Protein AF-A0A7S2HP93-F1 (afdb_monomer)

Foldseek 3Di:
DVVVVVVVVVVVVVVVVVVVVVVVVVVVVVVVVVVVVVVVVVVVVVVVVVVVVVVVVVVVVVVVVVVVVVVVVVVVVVVVVVVVPPPDPLLVVLLVLLCVLLVVLVVDDPVVNVVSVVVLCVVLQLVPDPDNVSSVSSVSNVVNNCVDPSNPD

Structure (mmCIF, N/CA/C/O backbone):
data_AF-A0A7S2HP93-F1
#
_entry.id   AF-A0A7S2HP93-F1
#
loop_
_atom_site.group_PDB
_atom_site.id
_atom_site.type_symbol
_atom_site.label_atom_id
_atom_site.label_alt_id
_atom_site.label_comp_id
_atom_site.label_asym_id
_atom_site.label_entity_id
_atom_site.label_seq_id
_atom_site.pdbx_PDB_ins_code
_atom_site.Cartn_x
_atom_site.Cartn_y
_atom_site.Cartn_z
_atom_site.occupancy
_atom_site.B_iso_or_equiv
_atom_site.auth_seq_id
_atom_site.auth_comp_id
_atom_site.auth_asym_id
_atom_site.auth_atom_id
_atom_site.pdbx_PDB_model_num
ATOM 1 N N . ASP A 1 1 ? 61.622 4.137 -77.583 1.00 82.19 1 ASP A N 1
ATOM 2 C CA . ASP A 1 1 ? 62.115 4.090 -76.185 1.00 82.19 1 ASP A CA 1
ATOM 3 C C . ASP A 1 1 ? 61.557 5.176 -75.267 1.00 82.19 1 ASP A C 1
ATOM 5 O O . ASP A 1 1 ? 60.854 4.826 -74.330 1.00 82.19 1 ASP A O 1
ATOM 9 N N . ALA A 1 2 ? 61.815 6.474 -75.485 1.00 91.31 2 ALA A N 1
ATOM 10 C CA . ALA A 1 2 ? 61.329 7.522 -74.567 1.00 91.31 2 ALA A CA 1
ATOM 11 C C . ALA A 1 2 ? 59.793 7.676 -74.554 1.00 91.31 2 ALA A C 1
ATOM 13 O O . ALA A 1 2 ? 59.196 7.803 -73.489 1.00 91.31 2 ALA A O 1
ATOM 14 N N . LEU A 1 3 ? 59.152 7.605 -75.726 1.00 92.56 3 LEU A N 1
ATOM 15 C CA . LEU A 1 3 ? 57.694 7.714 -75.856 1.00 92.56 3 LEU A CA 1
ATOM 16 C C . LEU A 1 3 ? 56.967 6.572 -75.122 1.00 92.56 3 LEU A C 1
ATOM 18 O O . LEU A 1 3 ? 56.051 6.823 -74.348 1.00 92.56 3 LEU A O 1
ATOM 22 N N . GLU A 1 4 ? 57.451 5.336 -75.278 1.00 93.19 4 GLU A N 1
ATOM 23 C CA . GLU A 1 4 ? 56.886 4.162 -74.600 1.00 93.19 4 GLU A CA 1
ATOM 24 C C . GLU A 1 4 ? 56.978 4.259 -73.073 1.00 93.19 4 GLU A C 1
ATOM 26 O O . GLU A 1 4 ? 56.093 3.778 -72.369 1.00 93.19 4 GLU A O 1
ATOM 31 N N . ARG A 1 5 ? 58.039 4.877 -72.535 1.00 94.44 5 ARG A N 1
ATOM 32 C CA . ARG A 1 5 ? 58.157 5.101 -71.086 1.00 94.44 5 ARG A CA 1
ATOM 33 C C . ARG A 1 5 ? 57.096 6.077 -70.590 1.00 94.44 5 ARG A C 1
ATOM 35 O O . ARG A 1 5 ? 56.417 5.769 -69.618 1.00 94.44 5 ARG A O 1
ATOM 42 N N . VAL A 1 6 ? 56.900 7.189 -71.298 1.00 95.62 6 VAL A N 1
ATOM 43 C CA . VAL A 1 6 ? 55.873 8.187 -70.956 1.00 95.62 6 VAL A CA 1
ATOM 44 C C . VAL A 1 6 ? 54.465 7.592 -71.050 1.00 95.62 6 VAL A C 1
ATOM 46 O O . VAL A 1 6 ? 53.620 7.862 -70.200 1.00 95.62 6 VAL A O 1
ATOM 49 N N . GLU A 1 7 ? 54.196 6.759 -72.054 1.00 95.69 7 GLU A N 1
ATOM 50 C CA . GLU A 1 7 ? 52.904 6.077 -72.191 1.00 95.69 7 GLU A CA 1
ATOM 51 C C . GLU A 1 7 ? 52.655 5.070 -71.063 1.00 95.69 7 GLU A C 1
ATOM 53 O O . GLU A 1 7 ? 51.561 5.051 -70.499 1.00 95.69 7 GLU A O 1
ATOM 58 N N . ARG A 1 8 ? 53.672 4.292 -70.669 1.00 94.75 8 ARG A N 1
ATOM 59 C CA . ARG A 1 8 ? 53.578 3.382 -69.514 1.00 94.75 8 ARG A CA 1
ATOM 60 C C . ARG A 1 8 ? 53.371 4.138 -68.203 1.00 94.75 8 ARG A C 1
ATOM 62 O O . ARG A 1 8 ? 52.547 3.726 -67.397 1.00 94.75 8 ARG A O 1
ATOM 69 N N . GLU A 1 9 ? 54.068 5.251 -67.996 1.00 95.94 9 GLU A N 1
ATOM 70 C CA . GLU A 1 9 ? 53.890 6.096 -66.808 1.00 95.94 9 GLU A CA 1
ATOM 71 C C . GLU A 1 9 ? 52.476 6.681 -66.731 1.00 95.94 9 GLU A C 1
ATOM 73 O O . GLU A 1 9 ? 51.855 6.652 -65.670 1.00 95.94 9 GLU A O 1
ATOM 78 N N . ARG A 1 10 ? 51.925 7.144 -67.860 1.00 96.38 10 ARG A N 1
ATOM 79 C CA . ARG A 1 10 ? 50.534 7.618 -67.932 1.00 96.38 10 ARG A CA 1
ATOM 80 C C . ARG A 1 10 ? 49.531 6.504 -67.661 1.00 96.38 10 ARG A C 1
ATOM 82 O O . ARG A 1 10 ? 48.578 6.731 -66.922 1.00 96.38 10 ARG A 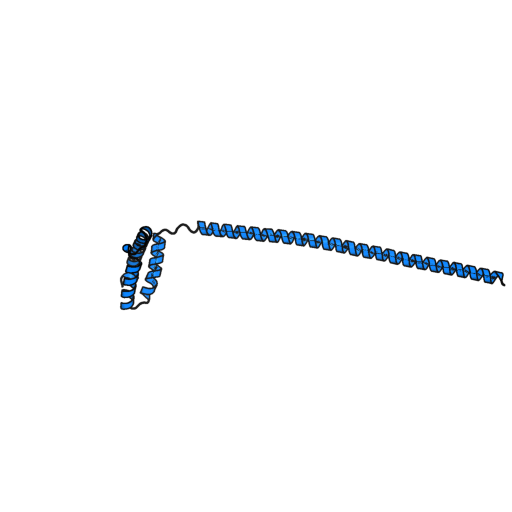O 1
ATOM 89 N N . ALA A 1 11 ? 49.745 5.319 -68.230 1.00 96.12 11 ALA A N 1
ATOM 90 C CA . ALA A 1 11 ? 48.886 4.163 -67.989 1.00 96.12 11 ALA A CA 1
ATOM 91 C C . ALA A 1 11 ? 48.901 3.751 -66.507 1.00 96.12 11 ALA A C 1
ATOM 93 O O . ALA A 1 11 ? 47.841 3.531 -65.926 1.00 96.12 11 ALA A O 1
ATOM 94 N N . ASN A 1 12 ? 50.079 3.735 -65.875 1.00 96.50 12 ASN A N 1
ATOM 95 C CA . ASN A 1 12 ? 50.216 3.447 -64.447 1.00 96.50 12 ASN A CA 1
ATOM 96 C C . ASN A 1 12 ? 49.513 4.506 -63.586 1.00 96.50 12 ASN A C 1
ATOM 98 O O . ASN A 1 12 ? 48.753 4.153 -62.691 1.00 96.50 12 ASN A O 1
ATOM 102 N N . ALA A 1 13 ? 49.690 5.796 -63.893 1.00 96.94 13 ALA A N 1
ATOM 103 C CA . ALA A 1 13 ? 49.018 6.876 -63.171 1.00 96.94 13 ALA A CA 1
ATOM 104 C C . ALA A 1 13 ? 47.484 6.785 -63.281 1.00 96.94 13 ALA A C 1
ATOM 106 O O . ALA A 1 13 ? 46.780 6.958 -62.287 1.00 96.94 13 ALA A O 1
ATOM 107 N N . GLN A 1 14 ? 46.964 6.456 -64.468 1.00 97.12 14 GLN A N 1
ATOM 108 C CA . GLN A 1 14 ? 45.532 6.216 -64.672 1.00 97.12 14 GLN A CA 1
ATOM 109 C C . GLN A 1 14 ? 45.037 4.986 -63.903 1.00 97.12 14 GLN A C 1
ATOM 111 O O . GLN A 1 14 ? 43.928 4.991 -63.365 1.00 97.12 14 GLN A O 1
ATOM 116 N N . GLU A 1 15 ? 45.837 3.921 -63.838 1.00 97.25 15 GLU A N 1
ATOM 117 C CA . GLU A 1 15 ? 45.486 2.734 -63.067 1.00 97.25 15 GLU A CA 1
ATOM 118 C C . GLU A 1 15 ? 45.457 3.023 -61.561 1.00 97.25 15 GLU A C 1
ATOM 120 O O . GLU A 1 15 ? 44.513 2.607 -60.882 1.00 97.25 15 GLU A O 1
ATOM 125 N N . ASP A 1 16 ? 46.431 3.771 -61.048 1.00 97.19 16 ASP A N 1
ATOM 126 C CA . ASP A 1 16 ? 46.500 4.175 -59.644 1.00 97.19 16 ASP A CA 1
ATOM 127 C C . ASP A 1 16 ? 45.348 5.113 -59.264 1.00 97.19 16 ASP A C 1
ATOM 129 O O . ASP A 1 16 ? 44.718 4.926 -58.220 1.00 97.19 16 ASP A O 1
ATOM 133 N N . GLU A 1 17 ? 44.991 6.062 -60.133 1.00 97.75 17 GLU A N 1
ATOM 134 C CA . GLU A 1 17 ? 43.808 6.907 -59.948 1.00 97.75 17 GLU A CA 1
ATOM 135 C C . GLU A 1 17 ? 42.529 6.061 -59.911 1.00 97.75 17 GLU A C 1
ATOM 137 O O . GLU A 1 17 ? 41.712 6.199 -58.996 1.00 97.75 17 GLU A O 1
ATOM 142 N N . ARG A 1 18 ? 42.381 5.104 -60.837 1.00 97.88 18 ARG A N 1
ATOM 143 C CA . ARG A 1 18 ? 41.240 4.178 -60.850 1.00 97.88 18 ARG A CA 1
ATOM 144 C C . ARG A 1 18 ? 41.174 3.341 -59.572 1.00 97.88 18 ARG A C 1
ATOM 146 O O . ARG A 1 18 ? 40.082 3.147 -59.035 1.00 97.88 18 ARG A O 1
ATOM 153 N N . ARG A 1 19 ? 42.313 2.845 -59.075 1.00 98.00 19 ARG A N 1
ATOM 154 C CA . ARG A 1 19 ? 42.404 2.093 -57.809 1.00 98.00 19 ARG A CA 1
ATOM 155 C C . ARG A 1 19 ? 42.026 2.971 -56.617 1.00 98.00 19 ARG A C 1
ATOM 157 O O . ARG A 1 19 ? 41.248 2.529 -55.775 1.00 98.00 19 ARG A O 1
ATOM 164 N N . SER A 1 20 ? 42.504 4.213 -56.581 1.00 98.31 20 SER A N 1
ATOM 165 C CA . SER A 1 20 ? 42.171 5.192 -55.541 1.00 98.31 20 SER A CA 1
ATOM 166 C C . SER A 1 20 ? 40.673 5.506 -55.515 1.00 98.31 20 SER A C 1
ATOM 168 O O . SER A 1 20 ? 40.036 5.406 -54.467 1.00 98.31 20 SER A O 1
ATOM 170 N N . LEU A 1 21 ? 40.070 5.788 -56.673 1.00 97.88 21 LEU A N 1
ATOM 171 C CA . LEU A 1 21 ? 38.630 6.038 -56.782 1.00 97.88 21 LEU A CA 1
ATOM 172 C C . LEU A 1 21 ? 37.805 4.813 -56.384 1.00 97.88 21 LEU A C 1
ATOM 174 O O . LEU A 1 21 ? 36.803 4.939 -55.682 1.00 97.88 21 LEU A O 1
ATOM 178 N N . MET A 1 22 ? 38.233 3.616 -56.789 1.00 98.19 22 MET A N 1
ATOM 179 C CA . MET A 1 22 ? 37.568 2.378 -56.390 1.00 98.19 22 MET A CA 1
ATOM 180 C C . MET A 1 22 ? 37.624 2.178 -54.871 1.00 98.19 22 MET A C 1
ATOM 182 O O . MET A 1 22 ? 36.600 1.856 -54.272 1.00 98.19 22 MET A O 1
ATOM 186 N N . ALA A 1 23 ? 38.774 2.436 -54.243 1.00 98.06 23 ALA A N 1
ATOM 187 C CA . ALA A 1 23 ? 38.921 2.378 -52.792 1.00 98.06 23 ALA A CA 1
ATOM 188 C C . ALA A 1 23 ? 38.008 3.393 -52.084 1.00 98.06 23 ALA A C 1
ATOM 190 O O . ALA A 1 23 ? 37.300 3.028 -51.148 1.00 98.06 23 ALA A O 1
ATOM 191 N N . GLN A 1 24 ? 37.941 4.636 -52.573 1.00 98.12 24 GLN A N 1
ATOM 192 C CA . GLN A 1 24 ? 37.044 5.662 -52.027 1.00 98.12 24 GLN A CA 1
ATOM 193 C C . GLN A 1 24 ? 35.564 5.282 -52.163 1.00 98.12 24 GLN A C 1
ATOM 195 O O . GLN A 1 24 ? 34.781 5.518 -51.245 1.00 98.12 24 GLN A O 1
ATOM 200 N N . LEU A 1 25 ? 35.165 4.675 -53.286 1.00 98.38 25 LEU A N 1
ATOM 201 C CA . LEU A 1 25 ? 33.793 4.206 -53.488 1.00 98.38 25 LEU A CA 1
ATOM 202 C C . LEU A 1 25 ? 33.433 3.050 -52.552 1.00 98.38 25 LEU A C 1
ATOM 204 O O . LEU A 1 25 ? 32.304 3.001 -52.063 1.00 98.38 25 LEU A O 1
ATOM 208 N N . VAL A 1 26 ? 34.364 2.125 -52.308 1.00 98.06 26 VAL A N 1
ATOM 209 C CA . VAL A 1 26 ? 34.167 1.027 -51.351 1.00 98.06 26 VAL A CA 1
ATOM 210 C C . VAL A 1 26 ? 34.020 1.583 -49.937 1.00 98.06 26 VAL A C 1
ATOM 212 O O . VAL A 1 26 ? 33.006 1.322 -49.297 1.00 98.06 26 VAL A O 1
ATOM 215 N N . ASP A 1 27 ? 34.941 2.438 -49.498 1.00 98.12 27 ASP A N 1
ATOM 216 C CA . ASP A 1 27 ? 34.893 3.064 -48.173 1.00 98.12 27 ASP A CA 1
ATOM 217 C C . ASP A 1 27 ? 33.622 3.917 -47.971 1.00 98.12 27 ASP A C 1
ATOM 219 O O . ASP A 1 27 ? 32.955 3.844 -46.938 1.00 98.12 27 ASP A O 1
ATOM 223 N N . ALA A 1 28 ? 33.201 4.686 -48.981 1.00 97.62 28 ALA A N 1
ATOM 224 C CA . ALA A 1 28 ? 31.951 5.445 -48.917 1.00 97.62 28 ALA A CA 1
ATOM 225 C C . ALA A 1 28 ? 30.716 4.531 -48.802 1.00 97.62 28 ALA A C 1
ATOM 227 O O . ALA A 1 28 ? 29.765 4.857 -48.083 1.00 97.62 28 ALA A O 1
ATOM 228 N N . ARG A 1 29 ? 30.720 3.377 -49.485 1.00 98.25 29 ARG A N 1
ATOM 229 C CA . ARG A 1 29 ? 29.649 2.373 -49.380 1.00 98.25 29 ARG A CA 1
ATOM 230 C C . ARG A 1 29 ? 29.620 1.720 -48.003 1.00 98.25 29 ARG A C 1
ATOM 232 O O . ARG A 1 29 ? 28.533 1.572 -47.451 1.00 98.25 29 ARG A O 1
ATOM 239 N N . GLU A 1 30 ? 30.774 1.375 -47.440 1.00 98.31 30 GLU A N 1
ATOM 240 C CA . GLU A 1 30 ? 30.881 0.805 -46.092 1.00 98.31 30 GLU A CA 1
ATOM 241 C C . GLU A 1 30 ? 30.368 1.789 -45.036 1.00 98.31 30 GLU A C 1
ATOM 243 O O . GLU A 1 30 ? 29.468 1.451 -44.264 1.00 98.31 30 GLU A O 1
ATOM 248 N N . ARG A 1 31 ? 30.812 3.052 -45.093 1.00 98.00 31 ARG A N 1
ATOM 249 C CA . ARG A 1 31 ? 30.309 4.117 -44.210 1.00 98.00 31 ARG A CA 1
ATOM 250 C C . ARG A 1 31 ? 28.801 4.327 -44.351 1.00 98.00 31 ARG A C 1
ATOM 252 O O . ARG A 1 31 ? 28.104 4.496 -43.351 1.00 98.00 31 ARG A O 1
ATOM 259 N N . SER A 1 32 ? 28.270 4.292 -45.575 1.00 97.94 32 SER A N 1
ATOM 260 C CA . SER A 1 32 ? 26.825 4.392 -45.813 1.00 97.94 32 SER A CA 1
ATOM 261 C C . SER A 1 32 ? 26.059 3.215 -45.198 1.00 97.94 32 SER A C 1
ATOM 263 O O . SER A 1 32 ? 25.055 3.422 -44.510 1.00 97.94 32 SER A O 1
ATOM 265 N N . ALA A 1 33 ? 26.555 1.987 -45.379 1.00 98.19 33 ALA A N 1
ATOM 266 C CA . ALA A 1 33 ? 25.954 0.789 -44.805 1.00 98.19 33 ALA A CA 1
ATOM 267 C C . ALA A 1 33 ? 25.939 0.835 -43.269 1.00 98.19 33 ALA A C 1
ATOM 269 O O . ALA A 1 33 ? 24.928 0.487 -42.653 1.00 98.19 33 ALA A O 1
ATOM 270 N N . ASP A 1 34 ? 27.014 1.310 -42.644 1.00 97.88 34 ASP A N 1
ATOM 271 C CA . ASP A 1 34 ? 27.091 1.415 -41.188 1.00 97.88 34 ASP A CA 1
ATOM 272 C C . ASP A 1 34 ? 26.181 2.511 -40.626 1.00 97.88 34 ASP A C 1
ATOM 274 O O . ASP A 1 34 ? 25.509 2.282 -39.619 1.00 97.88 34 ASP A O 1
ATOM 278 N N . LEU A 1 35 ? 26.034 3.647 -41.316 1.00 97.88 35 LEU A N 1
ATOM 279 C CA . LEU A 1 35 ? 25.043 4.665 -40.945 1.00 97.88 35 LEU A CA 1
ATOM 280 C C . LEU A 1 35 ? 23.607 4.128 -41.012 1.00 97.88 35 LEU A C 1
ATOM 282 O O . LEU A 1 35 ? 22.789 4.453 -40.150 1.00 97.88 35 LEU A O 1
ATOM 286 N N . VAL A 1 36 ? 23.280 3.298 -42.008 1.00 98.38 36 VAL A N 1
ATOM 287 C CA . VAL A 1 36 ? 21.957 2.660 -42.106 1.00 98.38 36 VAL A CA 1
ATOM 288 C C . VAL A 1 36 ? 21.739 1.672 -40.959 1.00 98.38 36 VAL A C 1
ATOM 290 O O . VAL A 1 36 ? 20.677 1.698 -40.332 1.00 98.38 36 VAL A O 1
ATOM 293 N N . LYS A 1 37 ? 22.736 0.835 -40.640 1.00 98.19 37 LYS A N 1
ATOM 294 C CA . LYS A 1 37 ? 22.665 -0.088 -39.494 1.00 98.19 37 LYS A CA 1
ATOM 295 C C . LYS A 1 37 ? 22.475 0.666 -38.181 1.00 98.1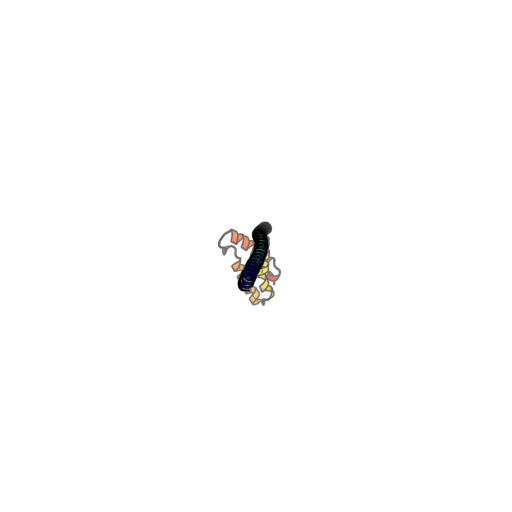9 37 LYS A C 1
ATOM 297 O O . LYS A 1 37 ? 21.627 0.282 -37.382 1.00 98.19 37 LYS A O 1
ATOM 302 N N . GLU A 1 38 ? 23.226 1.741 -37.968 1.00 98.38 38 GLU A N 1
ATOM 303 C CA . GLU A 1 38 ? 23.143 2.544 -36.749 1.00 98.38 38 GLU A CA 1
ATOM 304 C C . GLU A 1 38 ? 21.791 3.256 -36.626 1.00 98.38 38 GLU A C 1
ATOM 306 O O . GLU A 1 38 ? 21.159 3.210 -35.574 1.00 98.38 38 GLU A O 1
ATOM 311 N N . ARG A 1 39 ? 21.272 3.836 -37.717 1.00 98.19 39 ARG A N 1
ATOM 312 C CA . ARG A 1 39 ? 19.915 4.411 -37.736 1.00 98.19 39 ARG A CA 1
ATOM 313 C C . ARG A 1 39 ? 18.850 3.376 -37.396 1.00 98.19 39 ARG A C 1
ATOM 315 O O . ARG A 1 39 ? 17.927 3.689 -36.651 1.00 98.19 39 ARG A O 1
ATOM 322 N N . ARG A 1 40 ? 18.984 2.151 -37.911 1.00 98.50 40 ARG A N 1
ATOM 323 C CA . ARG A 1 40 ? 18.073 1.053 -37.577 1.00 98.50 40 ARG A CA 1
ATOM 324 C C . ARG A 1 40 ? 18.146 0.706 -36.092 1.00 98.50 40 ARG A C 1
ATOM 326 O O . ARG A 1 40 ? 17.111 0.674 -35.446 1.00 98.50 40 ARG A O 1
ATOM 333 N N . ARG A 1 41 ? 19.351 0.554 -35.534 1.00 98.38 41 ARG A N 1
ATOM 334 C CA . ARG A 1 41 ? 19.541 0.297 -34.095 1.00 98.38 41 ARG A CA 1
ATOM 335 C C . ARG A 1 41 ? 18.917 1.380 -33.221 1.00 98.38 41 ARG A C 1
ATOM 337 O O . ARG A 1 41 ? 18.277 1.055 -32.229 1.00 98.38 41 ARG A O 1
ATOM 344 N N . ARG A 1 42 ? 19.080 2.653 -33.593 1.00 98.25 42 ARG A N 1
ATOM 345 C CA . ARG A 1 42 ? 18.464 3.777 -32.871 1.00 98.25 42 ARG A CA 1
ATOM 346 C C . ARG A 1 42 ? 16.948 3.722 -32.929 1.00 98.25 42 ARG A C 1
ATOM 348 O O . ARG A 1 42 ? 16.317 3.824 -31.888 1.00 98.25 42 ARG A O 1
ATOM 355 N N . LYS A 1 43 ? 16.383 3.492 -34.114 1.00 98.44 43 LYS A N 1
ATOM 356 C CA . LYS A 1 43 ? 14.936 3.348 -34.279 1.00 98.44 43 LYS A CA 1
ATOM 357 C C . LYS A 1 43 ? 14.386 2.189 -33.442 1.00 98.44 43 LYS A C 1
ATOM 359 O O . LYS A 1 43 ? 13.428 2.381 -32.705 1.00 98.44 43 LYS A O 1
ATOM 364 N N . ASP A 1 44 ? 15.031 1.026 -33.496 1.00 98.25 44 ASP A N 1
ATOM 365 C CA . ASP A 1 44 ? 14.628 -0.148 -32.714 1.00 98.25 44 ASP A CA 1
ATOM 366 C C . ASP A 1 44 ? 14.699 0.147 -31.197 1.00 98.25 44 ASP A C 1
ATOM 368 O O . ASP A 1 44 ? 13.812 -0.237 -30.433 1.00 98.25 44 ASP A O 1
ATOM 372 N N . ALA A 1 45 ? 15.727 0.879 -30.748 1.00 97.81 45 ALA A N 1
ATOM 373 C CA . ALA A 1 45 ? 15.868 1.298 -29.353 1.00 97.81 45 ALA A CA 1
ATOM 374 C C . ALA A 1 45 ? 14.814 2.338 -28.927 1.00 97.81 45 ALA A C 1
ATOM 376 O O . ALA A 1 45 ? 14.289 2.251 -27.817 1.00 97.81 45 ALA A O 1
ATOM 377 N N . GLU A 1 46 ? 14.483 3.300 -29.791 1.00 98.50 46 GLU A N 1
ATOM 378 C CA . GLU A 1 46 ? 13.430 4.298 -29.558 1.00 98.50 46 GLU A CA 1
ATOM 379 C C . GLU A 1 46 ? 12.050 3.638 -29.451 1.00 98.50 46 GLU A C 1
ATOM 381 O O . GLU A 1 46 ? 11.292 3.939 -28.528 1.00 98.50 46 GLU A O 1
ATOM 386 N N . GLU A 1 47 ? 11.742 2.685 -30.335 1.00 98.50 47 GLU A N 1
ATOM 387 C CA . GLU A 1 47 ? 10.501 1.906 -30.288 1.00 98.50 47 GLU A CA 1
ATOM 388 C C . GLU A 1 47 ? 10.409 1.073 -29.000 1.00 98.50 47 GLU A C 1
ATOM 390 O O . GLU A 1 47 ? 9.373 1.076 -28.325 1.00 98.50 47 GLU A O 1
ATOM 395 N N . ALA A 1 48 ? 11.503 0.417 -28.599 1.00 98.31 48 ALA A N 1
ATOM 396 C CA . ALA A 1 48 ? 11.563 -0.329 -27.344 1.00 98.31 48 ALA A CA 1
ATOM 397 C C . ALA A 1 48 ? 11.384 0.583 -26.116 1.00 98.31 48 ALA A C 1
ATOM 399 O O . ALA A 1 48 ? 10.642 0.243 -25.190 1.00 98.31 48 ALA A O 1
ATOM 400 N N . ALA A 1 49 ? 12.022 1.757 -26.108 1.00 98.19 49 ALA A N 1
ATOM 401 C CA . ALA A 1 49 ? 11.880 2.735 -25.034 1.00 98.19 49 ALA A CA 1
ATOM 402 C C . ALA A 1 49 ? 10.440 3.261 -24.932 1.00 98.19 49 ALA A C 1
ATOM 404 O O 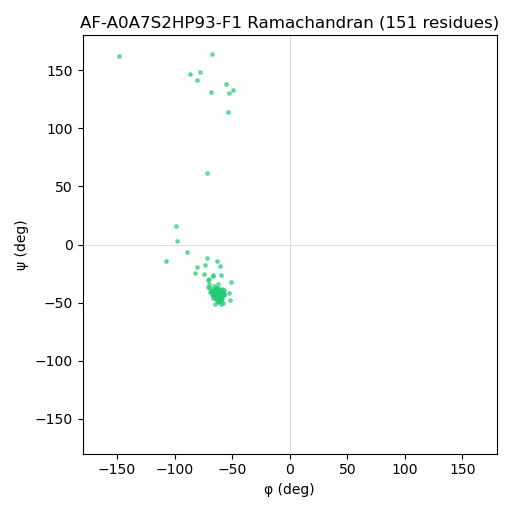. ALA A 1 49 ? 9.883 3.310 -23.833 1.00 98.19 49 ALA A O 1
ATOM 405 N N . ALA A 1 50 ? 9.807 3.581 -26.064 1.00 98.50 50 ALA A N 1
ATOM 406 C CA . ALA A 1 50 ? 8.411 4.010 -26.109 1.00 98.50 50 ALA A CA 1
ATOM 407 C C . ALA A 1 50 ? 7.463 2.921 -25.575 1.00 98.50 50 ALA A C 1
ATOM 409 O O . ALA A 1 50 ? 6.562 3.212 -24.784 1.00 98.50 50 ALA A O 1
ATOM 410 N N . ALA A 1 51 ? 7.694 1.655 -25.935 1.00 98.50 51 ALA A N 1
ATOM 411 C CA . ALA A 1 51 ? 6.910 0.532 -25.425 1.00 98.50 51 ALA A CA 1
ATOM 412 C C . ALA A 1 51 ? 7.047 0.368 -23.898 1.00 98.50 51 ALA A C 1
ATOM 414 O O . ALA A 1 51 ? 6.049 0.159 -23.200 1.00 98.50 51 ALA A O 1
ATOM 415 N N . LEU A 1 52 ? 8.263 0.509 -23.356 1.00 98.50 52 LEU A N 1
ATOM 416 C CA . LEU A 1 52 ? 8.499 0.465 -21.909 1.00 98.50 52 LEU A CA 1
ATOM 417 C C . LEU A 1 52 ? 7.818 1.628 -21.178 1.00 98.50 52 LEU A C 1
ATOM 419 O O . LEU A 1 52 ? 7.199 1.409 -20.137 1.00 98.50 52 LEU A O 1
ATOM 423 N N . GLN A 1 53 ? 7.875 2.841 -21.730 1.00 98.62 53 GLN A N 1
ATOM 424 C CA . GLN A 1 53 ? 7.190 4.005 -21.162 1.00 98.62 53 GLN A CA 1
ATOM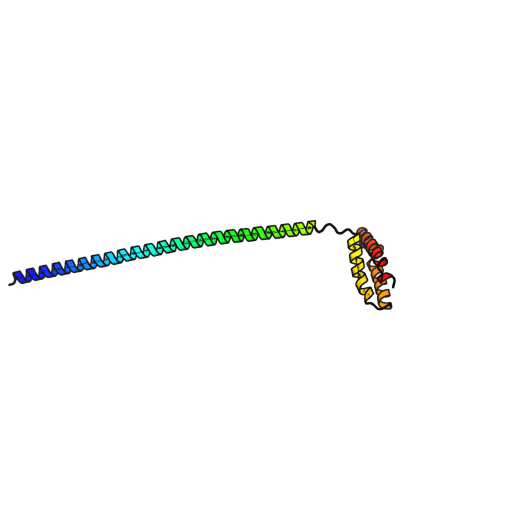 425 C C . GLN A 1 53 ? 5.673 3.804 -21.111 1.00 98.62 53 GLN A C 1
ATOM 427 O O . GLN A 1 53 ? 5.060 4.042 -20.070 1.00 98.62 53 GLN A O 1
ATOM 432 N N . GLN A 1 54 ? 5.070 3.294 -22.189 1.00 98.62 54 GLN A N 1
ATOM 433 C CA . GLN A 1 54 ? 3.639 2.978 -22.210 1.00 98.62 54 GLN A CA 1
ATOM 434 C C . GLN A 1 54 ? 3.267 1.932 -21.156 1.00 98.62 54 GLN A C 1
ATOM 436 O O . GLN A 1 54 ? 2.239 2.058 -20.487 1.00 98.62 54 GLN A O 1
ATOM 441 N N . ARG A 1 55 ? 4.098 0.899 -20.975 1.00 98.62 55 ARG A N 1
ATOM 442 C CA . ARG A 1 55 ? 3.871 -0.116 -19.942 1.00 98.62 55 ARG A CA 1
ATOM 443 C C . ARG A 1 55 ? 3.946 0.481 -18.537 1.00 98.62 55 ARG A C 1
ATOM 445 O O . ARG A 1 55 ? 3.050 0.231 -17.736 1.00 98.62 55 ARG A O 1
ATOM 452 N N . LEU A 1 56 ? 4.961 1.298 -18.260 1.00 98.56 56 LEU A N 1
ATOM 453 C CA . LEU A 1 56 ? 5.123 1.963 -16.966 1.00 98.56 56 LEU A CA 1
ATOM 454 C C . LEU A 1 56 ? 3.949 2.902 -16.658 1.00 98.56 56 LEU A C 1
ATOM 456 O O . LEU A 1 56 ? 3.477 2.948 -15.524 1.00 98.56 56 LEU A O 1
ATOM 460 N N . GLN A 1 57 ? 3.431 3.604 -17.668 1.00 98.62 57 GLN A N 1
ATOM 461 C CA . GLN A 1 57 ? 2.239 4.432 -17.514 1.00 98.62 57 GLN A CA 1
ATOM 462 C C . GLN A 1 57 ? 1.015 3.593 -17.116 1.00 98.62 57 GLN A C 1
ATOM 464 O O . GLN A 1 57 ? 0.348 3.923 -16.136 1.00 98.62 57 GLN A O 1
ATOM 469 N N . ARG A 1 58 ? 0.761 2.474 -17.809 1.00 98.69 58 ARG A N 1
ATOM 470 C CA . ARG A 1 58 ? -0.350 1.559 -17.479 1.00 98.69 58 ARG A CA 1
ATOM 471 C C . ARG A 1 58 ? -0.221 0.973 -16.074 1.00 98.69 58 ARG A C 1
ATOM 473 O O . ARG A 1 58 ? -1.207 0.900 -15.346 1.00 98.69 58 ARG A O 1
ATOM 480 N N . GLU A 1 59 ? 0.986 0.575 -15.672 1.00 98.56 59 GLU A N 1
ATOM 481 C CA . GLU A 1 59 ? 1.250 0.078 -14.316 1.00 98.56 59 GLU A CA 1
ATOM 482 C C . GLU A 1 59 ? 1.017 1.178 -13.263 1.00 98.56 59 GLU A C 1
ATOM 484 O O . GLU A 1 59 ? 0.409 0.921 -12.224 1.00 98.56 59 GLU A O 1
ATOM 489 N N . SER A 1 60 ? 1.413 2.425 -13.545 1.00 98.50 60 SER A N 1
ATOM 490 C CA . SER A 1 60 ? 1.145 3.571 -12.666 1.00 98.50 60 SER A CA 1
ATOM 491 C C . SER A 1 60 ? -0.354 3.842 -12.501 1.00 98.50 60 SER A C 1
ATOM 493 O O . SER A 1 60 ? -0.828 4.044 -11.381 1.00 98.50 60 SER A O 1
ATOM 495 N N . GLU A 1 61 ? -1.115 3.810 -13.595 1.00 98.62 61 GLU A N 1
ATOM 496 C CA . GLU A 1 61 ? -2.574 3.966 -13.581 1.00 98.62 61 GLU A CA 1
ATOM 497 C C . GLU A 1 61 ? -3.248 2.843 -12.778 1.00 98.62 61 GLU A C 1
ATOM 499 O O . GLU A 1 61 ? -4.071 3.119 -11.902 1.00 98.62 61 GLU A O 1
ATOM 504 N N . ALA A 1 62 ? -2.830 1.590 -12.982 1.00 98.38 62 ALA A N 1
ATOM 505 C CA . ALA A 1 62 ? -3.333 0.445 -12.226 1.00 98.38 62 ALA A CA 1
ATOM 506 C C . ALA A 1 62 ? -3.030 0.548 -10.720 1.00 98.38 62 ALA A C 1
ATOM 508 O O . ALA A 1 62 ? -3.875 0.201 -9.892 1.00 98.38 62 ALA A O 1
ATO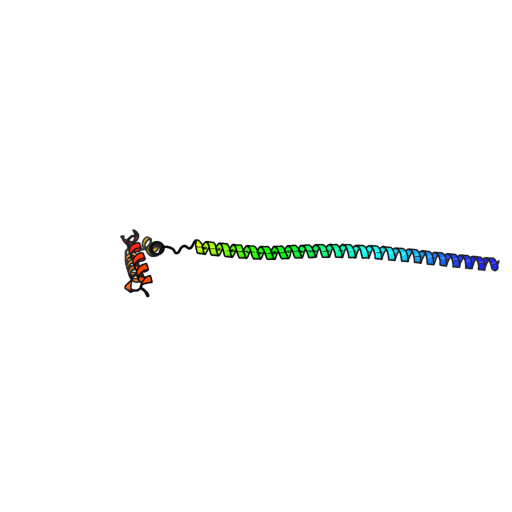M 509 N N . LEU A 1 63 ? -1.854 1.059 -10.338 1.00 98.62 63 LEU A N 1
ATOM 510 C CA . LEU A 1 63 ? -1.508 1.291 -8.933 1.00 98.62 63 LEU A CA 1
ATOM 511 C C . LEU A 1 63 ? -2.377 2.383 -8.300 1.00 98.62 63 LEU A C 1
ATOM 513 O O . LEU A 1 63 ? -2.851 2.202 -7.176 1.00 98.62 63 LEU A O 1
ATOM 517 N N . ARG A 1 64 ? -2.627 3.491 -9.011 1.00 98.56 64 ARG A N 1
ATOM 518 C CA . ARG A 1 64 ? -3.535 4.554 -8.537 1.00 98.56 64 ARG A CA 1
ATOM 519 C C . ARG A 1 64 ? -4.939 4.007 -8.301 1.00 98.56 64 ARG A C 1
ATOM 521 O O . ARG A 1 64 ? -5.534 4.276 -7.258 1.00 98.56 64 ARG A O 1
ATOM 528 N N . GLU A 1 65 ? -5.428 3.189 -9.225 1.00 98.62 65 GLU A N 1
ATOM 529 C CA . GLU A 1 65 ? -6.737 2.554 -9.115 1.00 98.62 65 GLU A CA 1
ATOM 530 C C . GLU A 1 65 ? -6.800 1.556 -7.949 1.00 98.62 65 GLU A C 1
ATOM 532 O O . GLU A 1 65 ? -7.740 1.582 -7.155 1.00 98.62 65 GLU A O 1
ATOM 537 N N . CYS A 1 66 ? -5.757 0.743 -7.753 1.00 98.50 66 CYS A N 1
ATOM 538 C CA . CYS A 1 66 ? -5.645 -0.141 -6.590 1.00 98.50 66 CYS A CA 1
ATOM 539 C C . CYS A 1 66 ? -5.711 0.629 -5.263 1.00 98.50 66 CYS A C 1
ATOM 541 O O . CYS A 1 66 ? -6.378 0.190 -4.324 1.00 98.50 66 CYS A O 1
ATOM 543 N N . VAL A 1 67 ? -5.018 1.768 -5.161 1.00 98.62 67 VAL A N 1
ATOM 544 C CA . VAL A 1 67 ? -5.057 2.620 -3.962 1.00 98.62 67 VAL A CA 1
ATOM 545 C C . VAL A 1 67 ? -6.466 3.171 -3.741 1.00 98.62 67 VAL A C 1
ATOM 547 O O . VAL A 1 67 ? -6.978 3.084 -2.623 1.00 98.62 67 VAL A O 1
ATOM 550 N N . ARG A 1 68 ? -7.118 3.663 -4.801 1.00 98.75 68 ARG A N 1
ATOM 551 C CA . ARG A 1 68 ? -8.496 4.171 -4.757 1.00 98.75 68 ARG A CA 1
ATOM 552 C C . ARG A 1 68 ? -9.475 3.105 -4.261 1.00 98.75 68 ARG A C 1
ATOM 554 O O . ARG A 1 68 ? -10.228 3.356 -3.323 1.00 98.75 68 ARG A O 1
ATOM 561 N N . LEU A 1 69 ? -9.431 1.905 -4.838 1.00 98.38 69 LEU A N 1
ATOM 562 C CA . LEU A 1 69 ? -10.308 0.793 -4.462 1.00 98.38 69 LEU A CA 1
ATOM 563 C C . LEU A 1 69 ? -10.065 0.320 -3.024 1.00 98.38 69 LEU A C 1
ATOM 565 O O . LEU A 1 69 ? -11.018 0.056 -2.295 1.00 98.38 69 LEU A O 1
ATOM 569 N N . ARG A 1 70 ? -8.805 0.259 -2.574 1.00 98.50 70 ARG A N 1
ATOM 570 C CA . ARG A 1 70 ? -8.481 -0.076 -1.176 1.00 98.50 70 ARG A CA 1
ATOM 571 C C . ARG A 1 70 ? -9.036 0.949 -0.194 1.00 98.50 70 ARG A C 1
ATOM 573 O O . ARG A 1 70 ? -9.499 0.567 0.877 1.00 98.50 70 ARG A O 1
ATOM 580 N N . GLN A 1 71 ? -8.985 2.231 -0.545 1.00 98.56 71 GLN A N 1
ATOM 581 C CA . GLN A 1 71 ? -9.563 3.285 0.281 1.00 98.56 71 GLN A CA 1
ATOM 582 C C . GLN A 1 71 ? -11.087 3.133 0.378 1.00 98.56 71 GLN A C 1
ATOM 584 O O . GLN A 1 71 ? -11.626 3.128 1.481 1.00 98.56 71 GLN A O 1
ATOM 589 N N . GLN A 1 72 ? -11.761 2.897 -0.751 1.00 98.31 72 GLN A N 1
ATOM 590 C CA . GLN A 1 72 ? -13.207 2.650 -0.776 1.00 98.31 72 GLN A CA 1
ATOM 591 C C . GLN A 1 72 ? -13.607 1.420 0.043 1.00 98.31 72 GLN A C 1
ATOM 593 O O . GLN A 1 72 ? -14.601 1.459 0.765 1.00 98.31 72 GLN A O 1
ATOM 598 N N . LEU A 1 73 ? -12.820 0.343 -0.025 1.00 98.56 73 LEU A N 1
ATOM 599 C CA . LEU A 1 73 ? -13.066 -0.855 0.773 1.00 98.56 73 LEU A CA 1
ATOM 600 C C . LEU A 1 73 ? -12.992 -0.549 2.274 1.00 98.56 73 LEU A C 1
ATOM 602 O O . LEU A 1 73 ? -13.905 -0.910 3.010 1.00 98.56 73 LEU A O 1
ATOM 606 N N . ARG A 1 74 ? -11.957 0.175 2.718 1.00 98.38 74 ARG A N 1
ATOM 607 C CA . ARG A 1 74 ? -11.817 0.582 4.128 1.00 98.38 74 ARG A CA 1
ATOM 608 C C . ARG A 1 74 ? -12.976 1.456 4.595 1.00 98.38 74 ARG A C 1
ATOM 610 O O . ARG A 1 74 ? -13.450 1.306 5.717 1.00 98.38 74 ARG A O 1
ATOM 617 N N . GLU A 1 75 ? -13.430 2.383 3.759 1.00 98.25 75 GLU A N 1
ATOM 618 C CA . GLU A 1 75 ? -14.577 3.239 4.071 1.00 98.25 75 GLU A CA 1
ATOM 619 C C . GLU A 1 75 ? -15.866 2.425 4.201 1.00 98.25 75 GLU A C 1
ATOM 621 O O . GLU A 1 75 ? -16.594 2.594 5.179 1.00 98.25 75 GLU A O 1
ATOM 626 N N . ALA A 1 76 ? -16.110 1.494 3.277 1.00 97.81 76 ALA A N 1
ATOM 627 C CA . ALA A 1 76 ? -17.261 0.599 3.330 1.00 97.81 76 ALA A CA 1
ATOM 628 C C . ALA A 1 76 ? -17.222 -0.322 4.562 1.00 97.81 76 ALA A C 1
ATOM 630 O O . ALA A 1 76 ? -18.242 -0.519 5.223 1.00 97.81 76 ALA A O 1
ATOM 631 N N . GLU A 1 77 ? -16.051 -0.853 4.917 1.00 97.56 77 GLU A N 1
ATOM 632 C CA . GLU A 1 77 ? -15.858 -1.652 6.131 1.00 97.56 77 GLU A CA 1
ATOM 633 C C . GLU A 1 77 ? -16.130 -0.834 7.395 1.00 97.56 77 GLU A 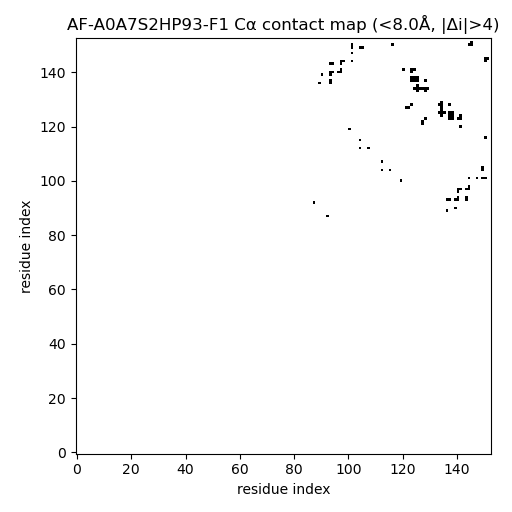C 1
ATOM 635 O O . GLU A 1 77 ? -16.873 -1.282 8.268 1.00 97.56 77 GLU A O 1
ATOM 640 N N . ASN A 1 78 ? -15.605 0.390 7.476 1.00 96.50 78 ASN A N 1
ATOM 641 C CA . ASN A 1 78 ? -15.872 1.290 8.597 1.00 96.50 78 ASN A CA 1
ATOM 642 C C . ASN A 1 78 ? -17.361 1.632 8.707 1.00 96.50 78 ASN A C 1
ATOM 644 O O . ASN A 1 78 ? -17.920 1.589 9.801 1.00 96.50 78 ASN A O 1
ATOM 648 N N . GLN A 1 79 ? -18.027 1.922 7.588 1.00 96.12 79 GLN A N 1
ATOM 649 C CA . GLN A 1 79 ? -19.471 2.160 7.570 1.00 96.12 79 GLN A CA 1
ATOM 650 C C . GLN A 1 79 ? -20.248 0.931 8.037 1.00 96.12 79 GLN A C 1
ATOM 652 O O . GLN A 1 79 ? -21.150 1.056 8.863 1.00 96.12 79 GLN A O 1
ATOM 657 N N . ARG A 1 80 ? -19.869 -0.266 7.577 1.00 94.88 80 ARG A N 1
ATOM 658 C CA . ARG A 1 80 ? -20.483 -1.517 8.024 1.00 94.88 80 ARG A CA 1
ATOM 659 C C . ARG A 1 80 ? -20.275 -1.736 9.520 1.00 94.88 80 ARG A C 1
ATOM 661 O O . ARG A 1 80 ? -21.219 -2.124 10.196 1.00 94.88 80 ARG A O 1
ATOM 668 N N . LEU A 1 81 ? -19.087 -1.460 10.055 1.00 92.88 81 LEU A N 1
ATOM 669 C CA . LEU A 1 81 ? -18.823 -1.547 11.494 1.00 92.88 81 LEU A CA 1
ATOM 670 C C . LEU A 1 81 ? -19.668 -0.549 12.290 1.00 92.88 81 LEU A C 1
ATOM 672 O O . LEU A 1 81 ? -20.160 -0.895 13.360 1.00 92.88 81 LEU A O 1
ATOM 676 N N . LEU A 1 82 ? -19.874 0.664 11.776 1.00 90.00 82 LEU A N 1
ATOM 677 C CA . LEU A 1 82 ? -20.755 1.653 12.400 1.00 90.00 82 LEU A CA 1
ATOM 678 C C . LEU A 1 82 ? -22.226 1.221 12.355 1.00 90.00 82 LEU A C 1
ATOM 680 O O . LEU A 1 82 ? -22.924 1.377 13.348 1.00 90.00 82 LEU A O 1
ATOM 684 N N . GLN A 1 83 ? -22.684 0.627 11.251 1.00 89.06 83 GLN A N 1
ATOM 685 C CA . GLN A 1 83 ? -24.043 0.084 11.134 1.00 89.06 83 GLN A CA 1
ATOM 686 C C . GLN A 1 83 ? -24.256 -1.154 12.016 1.00 89.06 83 GLN A C 1
ATOM 688 O O . GLN A 1 83 ? -25.326 -1.332 12.589 1.00 89.06 83 GLN A O 1
ATOM 693 N N . GLN A 1 84 ? -23.238 -2.011 12.141 1.00 87.00 84 GLN A N 1
ATOM 694 C CA . GLN A 1 84 ? -23.264 -3.188 13.013 1.00 87.00 84 GLN A CA 1
ATOM 695 C C . GLN A 1 84 ? -23.128 -2.828 14.489 1.00 87.00 84 GLN A C 1
ATOM 697 O O . GLN A 1 84 ? -23.626 -3.559 15.343 1.00 87.00 84 GLN A O 1
ATOM 702 N N . ARG A 1 85 ? -22.508 -1.687 14.801 1.00 82.00 85 ARG A N 1
ATOM 703 C CA . ARG A 1 85 ? -22.638 -1.021 16.096 1.00 82.00 85 ARG A CA 1
ATOM 704 C C . ARG A 1 85 ? -24.029 -0.400 16.203 1.00 82.00 85 ARG A C 1
ATOM 706 O O . ARG A 1 85 ? -24.173 0.806 16.385 1.00 82.00 85 ARG A O 1
ATOM 713 N N . ALA A 1 86 ? -25.060 -1.244 16.143 1.00 73.94 86 ALA A N 1
ATOM 714 C CA . ALA A 1 86 ? -26.319 -0.897 16.769 1.00 73.94 86 ALA A CA 1
ATOM 715 C C . ALA A 1 86 ? -25.983 -0.447 18.200 1.00 73.94 86 ALA A C 1
ATOM 717 O O . ALA A 1 86 ? -25.150 -1.096 18.850 1.00 73.94 86 ALA A O 1
ATOM 718 N N . PRO A 1 87 ? -26.535 0.681 18.674 1.00 77.94 87 PRO A N 1
ATOM 719 C CA . PRO A 1 87 ? -26.331 1.091 20.050 1.00 77.94 87 PRO A CA 1
ATOM 720 C C . PRO A 1 87 ? -26.728 -0.091 20.931 1.00 77.94 87 PRO A C 1
ATOM 722 O O . PRO A 1 87 ? -27.883 -0.515 20.910 1.00 77.94 87 PRO A O 1
ATOM 725 N N . LEU A 1 88 ? -25.743 -0.672 21.628 1.00 82.19 88 LEU A N 1
ATOM 726 C CA . LEU A 1 88 ? -25.996 -1.750 22.577 1.00 82.19 88 LEU A CA 1
ATOM 727 C C . LEU A 1 88 ? -27.077 -1.246 23.523 1.00 82.19 88 LEU A C 1
ATOM 729 O O . LEU A 1 88 ? -26.969 -0.123 24.035 1.00 82.19 88 LEU A O 1
ATOM 733 N N . ALA A 1 89 ? -28.125 -2.043 23.725 1.00 89.81 89 ALA A N 1
ATOM 734 C CA . ALA A 1 89 ? -29.154 -1.660 24.668 1.00 89.81 89 ALA A CA 1
ATOM 735 C C . ALA A 1 89 ? -28.475 -1.402 26.020 1.00 89.81 89 ALA A C 1
ATOM 737 O O . ALA A 1 89 ? -27.571 -2.140 26.422 1.00 89.81 89 ALA A O 1
ATOM 738 N N . ARG A 1 90 ? -28.884 -0.340 26.729 1.00 92.69 90 ARG A N 1
ATOM 739 C CA . ARG A 1 90 ? -28.292 0.020 28.033 1.00 92.69 90 ARG A CA 1
ATOM 740 C C . ARG A 1 90 ? -28.267 -1.184 28.995 1.00 92.69 90 ARG A C 1
ATOM 742 O O . ARG A 1 90 ? -27.318 -1.331 29.759 1.00 92.69 90 ARG A O 1
ATOM 749 N N . ALA A 1 91 ? -29.258 -2.073 28.891 1.00 94.44 91 ALA A N 1
ATOM 750 C CA . ALA A 1 91 ? -29.323 -3.339 29.617 1.00 94.44 91 ALA A CA 1
ATOM 751 C C . ALA A 1 91 ? -28.161 -4.298 29.285 1.00 94.44 91 ALA A C 1
ATOM 753 O O . ALA A 1 91 ? -27.511 -4.795 30.199 1.00 94.44 91 ALA A O 1
ATOM 754 N N . ASP A 1 92 ? -27.829 -4.507 28.008 1.00 94.12 92 ASP A N 1
ATOM 755 C CA . ASP A 1 92 ? -26.724 -5.392 27.605 1.00 94.12 92 ASP A CA 1
ATOM 756 C C . ASP A 1 92 ? -25.376 -4.877 28.126 1.00 94.12 92 ASP A C 1
ATOM 758 O O . ASP A 1 92 ? -24.528 -5.647 28.589 1.00 94.12 92 ASP A O 1
ATOM 762 N N . VAL A 1 93 ? -25.192 -3.552 28.101 1.00 95.25 93 VAL A N 1
ATOM 763 C CA . VAL A 1 93 ? -24.011 -2.894 28.676 1.00 95.25 93 VAL A CA 1
ATOM 764 C C . VAL A 1 93 ? -23.947 -3.137 30.184 1.00 95.25 93 VAL A C 1
ATOM 766 O O . VAL A 1 93 ? -22.887 -3.501 30.696 1.00 95.25 93 VAL A O 1
ATOM 769 N N . ALA A 1 94 ? -25.068 -2.992 30.894 1.00 97.31 94 ALA A N 1
ATOM 770 C CA . ALA A 1 94 ? -25.135 -3.242 32.329 1.00 97.31 94 ALA A CA 1
ATOM 771 C C . ALA A 1 94 ? -24.794 -4.700 32.687 1.00 97.31 94 ALA A C 1
ATOM 773 O O . ALA A 1 94 ? -23.976 -4.936 33.579 1.00 97.31 94 ALA A O 1
ATOM 774 N N . VAL A 1 95 ? -25.325 -5.673 31.936 1.00 97.38 95 VAL A N 1
ATOM 775 C CA . VAL A 1 95 ? -25.017 -7.105 32.100 1.00 97.38 95 VAL A CA 1
ATOM 776 C C . VAL A 1 95 ? -23.521 -7.370 31.910 1.00 97.38 95 VAL A C 1
ATOM 778 O O . VAL A 1 95 ? -22.913 -8.103 32.702 1.00 97.38 95 VAL A O 1
ATOM 781 N N . ALA A 1 96 ? -22.913 -6.786 30.873 1.00 96.44 96 ALA A N 1
ATOM 782 C CA . ALA A 1 96 ? -21.492 -6.953 30.576 1.00 96.44 96 ALA A CA 1
ATOM 783 C C . ALA A 1 96 ? -20.599 -6.338 31.666 1.00 96.44 96 ALA A C 1
ATOM 785 O O . ALA A 1 96 ? -19.644 -6.980 32.111 1.00 96.44 96 ALA A O 1
ATOM 786 N N . LEU A 1 97 ? -20.934 -5.134 32.140 1.00 97.69 97 LEU A N 1
ATOM 787 C CA . LEU A 1 97 ? -20.228 -4.472 33.237 1.00 97.69 97 LEU A CA 1
ATOM 788 C C . LEU A 1 97 ? -20.330 -5.282 34.530 1.00 97.69 97 LEU A C 1
ATOM 790 O O . LEU A 1 97 ? -19.304 -5.593 35.131 1.00 97.69 97 LEU A O 1
ATOM 794 N N . ALA A 1 98 ? -21.533 -5.713 34.915 1.00 97.88 98 ALA A N 1
ATOM 795 C CA . ALA A 1 98 ? -21.728 -6.541 36.102 1.00 97.88 98 ALA A CA 1
ATOM 796 C C . ALA A 1 98 ? -20.904 -7.839 36.041 1.00 97.88 98 ALA A C 1
ATOM 798 O O . ALA A 1 98 ? -20.305 -8.241 37.037 1.00 97.88 98 ALA A O 1
ATOM 799 N N . ARG A 1 99 ? -20.799 -8.475 34.862 1.00 97.38 99 ARG A N 1
ATOM 800 C CA . ARG A 1 99 ? -19.937 -9.655 34.662 1.00 97.38 99 ARG A CA 1
ATOM 801 C C . ARG A 1 99 ? -18.472 -9.352 34.965 1.00 97.38 99 ARG A C 1
ATOM 803 O O . ARG A 1 99 ? -17.837 -10.110 35.692 1.00 97.38 99 ARG A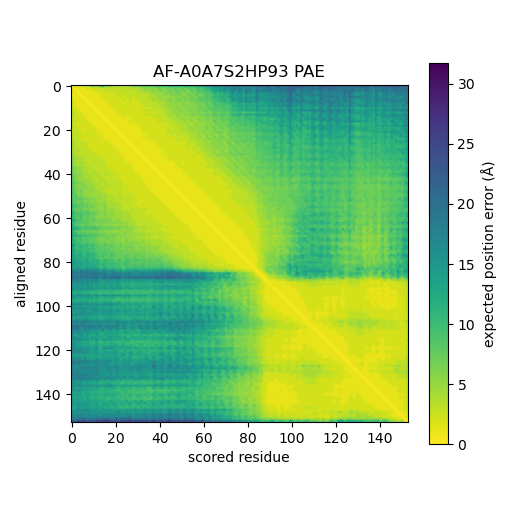 O 1
ATOM 810 N N . LEU A 1 100 ? -17.941 -8.286 34.369 1.00 97.81 100 LEU A N 1
ATOM 811 C CA . LEU A 1 100 ? -16.531 -7.914 34.488 1.00 97.81 100 LEU A CA 1
ATOM 812 C C . LEU A 1 100 ? -16.174 -7.522 35.922 1.00 97.81 100 LEU A C 1
ATOM 814 O O . LEU A 1 100 ? -15.143 -7.942 36.439 1.00 97.81 100 LEU A O 1
ATOM 818 N N . GLU A 1 101 ? -17.045 -6.760 36.578 1.00 97.94 101 GLU A N 1
ATOM 819 C CA . GLU A 1 101 ? -16.840 -6.301 37.952 1.00 97.94 101 GLU A CA 1
ATOM 820 C C . GLU A 1 101 ? -16.961 -7.445 38.976 1.00 97.94 101 GLU A C 1
ATOM 822 O O . GLU A 1 101 ? -16.276 -7.420 40.000 1.00 97.94 101 GLU A O 1
ATOM 827 N N . CYS A 1 102 ? -17.778 -8.471 38.699 1.00 97.25 102 CYS A N 1
ATOM 828 C CA . CYS A 1 102 ? -17.902 -9.660 39.550 1.00 97.25 102 CYS A CA 1
ATOM 829 C C . CYS A 1 102 ? -16.794 -10.704 39.345 1.00 97.25 102 CYS A C 1
ATOM 831 O O . CYS A 1 102 ? -16.588 -11.528 40.235 1.00 97.25 102 CYS A O 1
ATOM 833 N N . GLU A 1 103 ? -16.066 -10.697 38.224 1.00 96.88 103 GLU A N 1
ATOM 834 C CA . GLU A 1 103 ? -15.042 -11.714 37.920 1.00 96.88 103 GLU A CA 1
ATOM 835 C C . GLU A 1 103 ? -14.002 -11.902 39.052 1.00 96.88 103 GLU A C 1
ATOM 837 O O . GLU A 1 103 ? -13.715 -13.051 39.406 1.00 96.88 103 GLU A O 1
ATOM 842 N N . PRO A 1 104 ? -13.481 -10.844 39.713 1.00 97.25 104 PRO A N 1
ATOM 843 C CA . PRO A 1 104 ? -12.538 -11.018 40.816 1.00 97.25 104 PRO A CA 1
ATOM 844 C C . PRO A 1 104 ? -13.153 -11.678 42.062 1.00 97.25 104 PRO A C 1
ATOM 846 O O . PRO A 1 104 ? -12.443 -12.379 42.783 1.00 97.25 104 PRO A O 1
ATOM 849 N N . LEU A 1 105 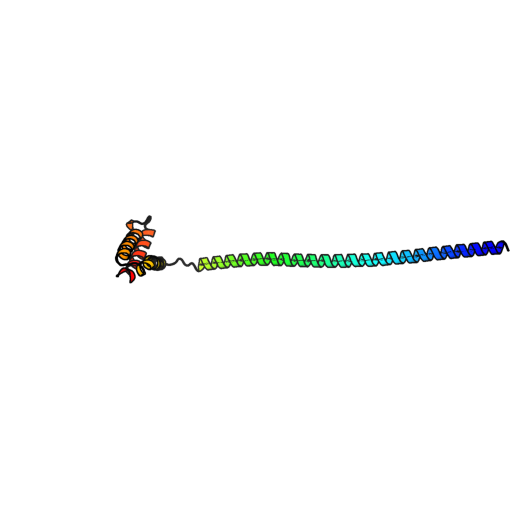? -14.468 -11.536 42.304 1.00 96.50 105 LEU A N 1
ATOM 850 C CA . LEU A 1 105 ? -15.143 -12.121 43.479 1.00 96.50 105 LEU A CA 1
ATOM 851 C C . LEU A 1 105 ? -15.018 -13.651 43.524 1.00 96.50 105 LEU A C 1
ATOM 853 O O . LEU A 1 105 ? -15.036 -14.232 44.613 1.00 96.50 105 LEU A O 1
ATOM 857 N N . ARG A 1 106 ? -14.850 -14.290 42.358 1.00 96.12 106 ARG A N 1
ATOM 858 C CA . ARG A 1 106 ? -14.660 -15.741 42.215 1.00 96.12 106 ARG A CA 1
ATOM 859 C C . ARG A 1 106 ? -13.336 -16.236 42.798 1.00 96.12 106 ARG A C 1
ATOM 861 O O . ARG A 1 106 ? -13.240 -17.401 43.162 1.00 96.12 106 ARG A O 1
ATOM 868 N N . ARG A 1 107 ? -12.316 -15.374 42.860 1.00 96.44 107 ARG A N 1
ATOM 869 C CA . ARG A 1 107 ? -10.941 -15.740 43.253 1.00 96.44 107 ARG A CA 1
ATOM 870 C C . ARG A 1 107 ? -10.557 -15.220 44.639 1.00 96.44 107 ARG A C 1
ATOM 872 O O . ARG A 1 107 ? -9.554 -15.656 45.187 1.00 96.44 107 ARG A O 1
ATOM 879 N N . CYS A 1 108 ? -11.342 -14.298 45.194 1.00 96.31 108 CYS A N 1
ATOM 880 C CA . CYS A 1 108 ? -11.110 -13.712 46.511 1.00 96.31 108 CYS A CA 1
ATOM 881 C C . CYS A 1 108 ? -11.529 -14.641 47.657 1.00 96.31 108 CYS A C 1
ATOM 883 O O . CYS A 1 108 ? -12.527 -15.368 47.566 1.00 96.31 108 CYS A O 1
ATOM 885 N N . THR A 1 109 ? -10.815 -14.528 48.778 1.00 96.56 109 THR A N 1
ATOM 886 C CA . THR A 1 109 ? -11.219 -15.112 50.064 1.00 96.56 109 THR A CA 1
ATOM 887 C C . THR A 1 109 ? -12.478 -14.423 50.614 1.00 96.56 109 THR A C 1
ATOM 889 O O . THR A 1 109 ? -12.846 -13.330 50.181 1.00 96.56 109 THR A O 1
ATOM 892 N N . SER A 1 110 ? -13.158 -15.037 51.592 1.00 95.31 110 SER A N 1
ATOM 893 C CA . SER A 1 110 ? -14.375 -14.470 52.205 1.00 95.31 110 SER A CA 1
ATOM 894 C C . SER A 1 110 ? -14.229 -13.014 52.702 1.00 95.31 110 SER A C 1
ATOM 896 O O . SER A 1 110 ? -15.100 -12.202 52.375 1.00 95.31 110 SER A O 1
ATOM 898 N N . PRO A 1 111 ? -13.175 -12.625 53.455 1.00 95.56 111 PRO A N 1
ATOM 899 C CA . PRO A 1 111 ? -13.037 -11.239 53.918 1.00 95.56 111 PRO A CA 1
ATOM 900 C C . PRO A 1 111 ? -12.760 -10.254 52.771 1.00 95.56 111 PRO A C 1
ATOM 902 O O . PRO A 1 111 ? -13.341 -9.168 52.728 1.00 95.56 111 PRO A O 1
ATOM 905 N N . GLU A 1 112 ? -11.930 -10.638 51.800 1.00 96.56 112 GLU A N 1
ATOM 906 C CA . GLU A 1 112 ? -11.638 -9.819 50.616 1.00 96.56 112 GLU A CA 1
ATOM 907 C C . GLU A 1 112 ? -12.883 -9.618 49.750 1.00 96.56 112 GLU A C 1
ATOM 909 O O . GLU A 1 112 ? -13.120 -8.525 49.234 1.00 96.56 112 GLU A O 1
ATOM 914 N N . ARG A 1 113 ? -13.719 -10.655 49.633 1.00 96.25 113 ARG A N 1
ATOM 915 C CA . ARG A 1 113 ? -14.982 -10.603 48.898 1.00 96.25 113 ARG A CA 1
ATOM 916 C C . ARG A 1 113 ? -15.939 -9.585 49.512 1.00 96.25 113 ARG A C 1
ATOM 918 O O . ARG A 1 113 ? -16.502 -8.773 48.779 1.00 96.25 113 ARG A O 1
ATOM 925 N N . ALA A 1 114 ? -16.086 -9.577 50.839 1.00 96.19 114 ALA A N 1
ATOM 926 C CA . ALA A 1 114 ? -16.922 -8.601 51.538 1.00 96.19 114 ALA A CA 1
ATOM 927 C C . ALA A 1 114 ? -16.435 -7.159 51.299 1.00 96.19 114 ALA A C 1
ATOM 929 O O . ALA A 1 114 ? -17.232 -6.271 50.977 1.00 96.19 114 ALA A O 1
ATOM 930 N N . ALA A 1 115 ? -15.119 -6.934 51.377 1.00 97.12 115 ALA A N 1
ATOM 931 C CA . ALA A 1 115 ? -14.519 -5.635 51.080 1.00 97.12 115 ALA A CA 1
ATOM 932 C C . ALA A 1 115 ? -14.746 -5.215 49.615 1.00 97.12 115 ALA A C 1
ATOM 934 O O . ALA A 1 115 ? -15.110 -4.067 49.343 1.00 97.12 115 ALA A O 1
ATOM 935 N N . LEU A 1 116 ? -14.591 -6.149 48.671 1.00 97.31 116 LEU A N 1
ATOM 936 C CA . LEU A 1 116 ? -14.790 -5.892 47.249 1.00 97.31 116 LEU A CA 1
ATOM 937 C C . LEU A 1 116 ? -16.252 -5.569 46.923 1.00 97.31 116 LEU A C 1
ATOM 939 O O . LEU A 1 116 ? -16.500 -4.595 46.214 1.00 97.31 116 LEU A O 1
ATOM 943 N N . ARG A 1 117 ? -17.221 -6.298 47.490 1.00 97.31 117 ARG A N 1
ATOM 944 C CA . ARG A 1 117 ? -18.652 -5.981 47.334 1.00 97.31 117 ARG A CA 1
ATOM 945 C C . ARG A 1 117 ? -18.982 -4.587 47.844 1.00 97.31 117 ARG A C 1
ATOM 947 O O . ARG A 1 117 ? -19.631 -3.827 47.135 1.00 97.31 117 ARG A O 1
ATOM 954 N N . LYS A 1 118 ? -18.483 -4.209 49.027 1.00 97.62 118 LYS A N 1
ATOM 955 C CA . LYS A 1 118 ? -18.675 -2.851 49.564 1.00 97.62 118 LYS A CA 1
ATOM 956 C C . LYS A 1 118 ? -18.121 -1.789 48.611 1.00 97.62 118 LYS A C 1
ATOM 958 O O . LYS A 1 118 ? -18.768 -0.772 48.380 1.00 97.62 118 LYS A O 1
ATOM 963 N N . ARG A 1 119 ? -16.947 -2.034 48.023 1.00 97.94 119 ARG A N 1
ATOM 964 C CA . ARG A 1 119 ? -16.352 -1.132 47.028 1.00 97.94 119 ARG A CA 1
ATOM 965 C C . ARG A 1 119 ? -17.197 -1.038 45.755 1.00 97.94 119 ARG A C 1
ATOM 967 O O . ARG A 1 119 ? -17.380 0.064 45.250 1.00 97.94 119 ARG A O 1
ATOM 974 N N . LEU A 1 120 ? -17.720 -2.160 45.259 1.00 97.69 120 LEU A N 1
ATOM 975 C CA . LEU A 1 120 ? -18.595 -2.194 44.082 1.00 97.69 120 LEU A CA 1
ATOM 976 C C . LEU A 1 120 ? -19.913 -1.450 44.329 1.00 97.69 120 LEU A C 1
ATOM 978 O O . LEU A 1 120 ? -20.293 -0.632 43.498 1.00 97.69 120 LEU A O 1
ATOM 982 N N . LEU A 1 121 ? -20.544 -1.650 45.491 1.00 97.06 121 LEU A N 1
ATOM 983 C CA . LEU A 1 121 ? -21.753 -0.920 45.895 1.00 97.06 121 LEU A CA 1
ATOM 984 C C . LEU A 1 121 ? -21.527 0.595 45.916 1.00 97.06 121 LEU A C 1
ATOM 986 O O . LEU A 1 121 ? -22.366 1.347 45.440 1.00 97.06 121 LEU A O 1
ATOM 990 N N . LEU A 1 122 ? -20.391 1.050 46.453 1.00 97.56 122 LEU A N 1
ATOM 991 C CA . LEU A 1 122 ? -20.063 2.478 46.497 1.00 97.56 122 LEU A CA 1
ATOM 992 C C . LEU A 1 122 ? -19.764 3.047 45.106 1.00 97.56 122 LEU A C 1
ATOM 994 O O . LEU A 1 122 ? -20.193 4.157 44.801 1.00 97.56 122 LEU A O 1
ATOM 998 N N . LYS A 1 123 ? -19.044 2.291 44.268 1.00 97.56 123 LYS A N 1
ATOM 999 C CA . LYS A 1 123 ? -18.702 2.686 42.894 1.00 97.56 123 LYS A CA 1
ATOM 1000 C C . LYS A 1 123 ? -19.953 2.884 42.038 1.00 97.56 123 LYS A C 1
ATOM 1002 O O . LYS A 1 123 ? -20.048 3.872 41.315 1.00 97.56 123 LYS A O 1
ATOM 1007 N N . TRP A 1 124 ? -20.896 1.952 42.132 1.00 97.94 124 TRP A N 1
ATOM 1008 C CA . TRP A 1 124 ? -22.109 1.929 41.316 1.00 97.94 124 TRP A CA 1
ATOM 1009 C C . TRP A 1 124 ? -23.331 2.513 42.036 1.00 97.94 124 TRP A C 1
ATOM 1011 O O . TRP A 1 124 ? -24.456 2.325 41.590 1.00 97.94 124 TRP A O 1
ATOM 1021 N N . HIS A 1 125 ? -23.143 3.254 43.132 1.00 97.31 125 HIS A N 1
ATOM 1022 C CA . HIS A 1 125 ? -24.258 3.910 43.812 1.00 97.31 125 HIS A CA 1
ATOM 1023 C C . HIS A 1 125 ? -24.830 5.041 42.932 1.00 97.31 125 HIS A C 1
ATOM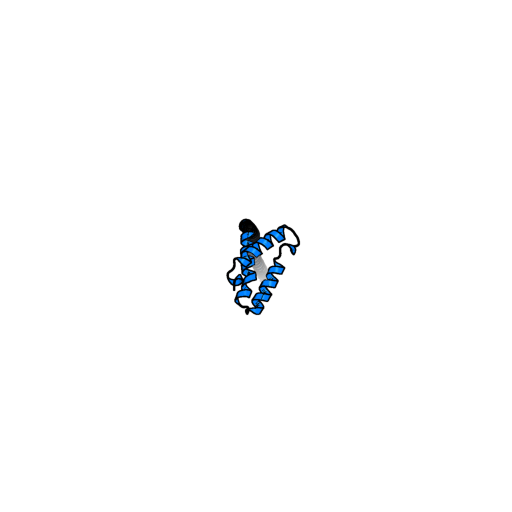 1025 O O . HIS A 1 125 ? -24.044 5.877 42.464 1.00 97.31 125 HIS A O 1
ATOM 1031 N N . PRO A 1 126 ? -26.159 5.129 42.728 1.00 97.25 126 PRO A N 1
ATOM 1032 C CA . PRO A 1 126 ? -26.776 6.160 41.887 1.00 97.25 126 PRO A CA 1
ATOM 1033 C C . PRO A 1 126 ? -26.480 7.583 42.386 1.00 97.25 126 PRO A C 1
ATOM 1035 O O . PRO A 1 126 ? -26.046 8.419 41.601 1.00 97.25 126 PRO A O 1
ATOM 1038 N N . ASP A 1 127 ? -26.566 7.836 43.698 1.00 97.81 127 ASP A N 1
ATOM 1039 C CA . ASP A 1 127 ? -26.279 9.160 44.294 1.00 97.81 127 ASP A CA 1
ATOM 1040 C C . ASP A 1 127 ? -24.831 9.646 44.120 1.00 97.81 127 ASP A C 1
ATOM 1042 O O . ASP A 1 127 ? -24.518 10.800 44.409 1.00 97.81 127 ASP A O 1
ATOM 1046 N N . LYS A 1 128 ? -23.911 8.760 43.722 1.00 96.31 128 LYS A N 1
ATOM 1047 C CA . LYS A 1 128 ? -22.501 9.104 43.495 1.00 96.31 128 LYS A CA 1
ATOM 1048 C C . LYS A 1 128 ? -22.189 9.361 42.022 1.00 96.31 128 LYS A C 1
ATOM 1050 O O . LYS A 1 128 ? -21.029 9.602 41.697 1.00 96.31 128 LYS A O 1
ATOM 1055 N N . GLN A 1 129 ? -23.191 9.316 41.143 1.00 97.50 129 GLN A N 1
ATOM 1056 C CA . GLN A 1 129 ? -23.000 9.536 39.715 1.00 97.50 129 GLN A CA 1
ATOM 1057 C C . GLN A 1 129 ? -23.065 11.023 39.342 1.00 97.50 129 GLN A C 1
ATOM 1059 O O . GLN A 1 129 ? -23.830 11.780 39.938 1.00 97.50 129 GLN A O 1
ATOM 1064 N N . PRO A 1 130 ? -22.286 11.459 38.334 1.00 96.75 130 PRO A N 1
ATOM 1065 C CA . PRO A 1 130 ? -22.199 12.868 37.951 1.00 96.75 130 PRO A CA 1
ATOM 1066 C C . PRO A 1 130 ? -23.437 13.385 37.204 1.00 96.75 130 PRO A C 1
ATOM 1068 O O . PRO A 1 130 ? -23.611 14.596 37.092 1.00 96.75 130 PRO A O 1
ATOM 1071 N N . SER A 1 131 ? -24.284 12.501 36.664 1.00 97.69 131 SER A N 1
ATOM 1072 C CA . SER A 1 131 ? -25.520 12.894 35.982 1.00 97.69 131 SER A CA 1
ATOM 1073 C C . SER A 1 131 ? -26.638 11.850 36.139 1.00 97.69 131 SER A C 1
ATOM 1075 O O . SER A 1 131 ? -26.342 10.688 36.442 1.00 97.69 131 SER A O 1
ATOM 1077 N N . PRO A 1 132 ? -27.910 12.228 35.890 1.00 97.25 132 PRO A N 1
ATOM 1078 C CA . PRO A 1 132 ? -29.051 11.312 35.963 1.00 97.25 132 PRO A CA 1
ATOM 1079 C C . PRO A 1 132 ? -28.927 10.099 35.032 1.00 97.25 132 PRO A C 1
ATOM 1081 O O . PRO A 1 132 ? -29.175 8.979 35.462 1.00 97.25 132 PRO A O 1
ATOM 1084 N N . ASP A 1 133 ? -28.445 10.289 33.799 1.00 96.00 133 ASP A N 1
ATOM 1085 C CA . ASP A 1 133 ? -28.198 9.183 32.858 1.00 96.00 133 ASP A CA 1
ATOM 1086 C C . ASP A 1 133 ? -27.206 8.146 33.412 1.00 96.00 133 ASP A C 1
ATOM 1088 O O . ASP A 1 133 ? -27.396 6.938 33.257 1.00 96.00 133 ASP A O 1
ATOM 1092 N N . HIS A 1 134 ? -26.139 8.606 34.076 1.00 96.50 134 HIS A N 1
ATOM 1093 C CA . HIS A 1 134 ? -25.173 7.706 34.709 1.00 96.50 134 HIS A CA 1
ATOM 1094 C C . HIS A 1 134 ? -25.789 7.006 35.923 1.00 96.50 134 HIS A C 1
ATOM 1096 O O . HIS A 1 134 ? -25.487 5.841 36.166 1.00 96.50 134 HIS A O 1
ATOM 1102 N N . ALA A 1 135 ? -26.676 7.681 36.663 1.00 97.75 135 ALA A N 1
ATOM 1103 C CA . ALA A 1 135 ? -27.411 7.077 37.770 1.00 97.75 135 ALA A CA 1
ATOM 1104 C C . ALA A 1 135 ? -28.344 5.950 37.293 1.00 97.75 135 ALA A C 1
ATOM 1106 O O . ALA A 1 135 ? -28.369 4.888 37.913 1.00 97.75 135 ALA A O 1
ATOM 1107 N N . GLU A 1 136 ? -29.044 6.128 36.168 1.00 97.38 136 GLU A N 1
ATOM 1108 C CA . GLU A 1 136 ? -29.867 5.077 35.553 1.00 97.38 136 GLU A CA 1
ATOM 1109 C C . GLU A 1 136 ? -29.038 3.849 35.155 1.00 97.38 136 GLU A C 1
ATOM 1111 O O . GLU A 1 136 ? -29.407 2.721 35.484 1.00 97.38 136 GLU A O 1
ATOM 1116 N N . LEU A 1 137 ? -27.890 4.050 34.495 1.00 97.25 137 LEU A N 1
ATOM 1117 C CA . LEU A 1 137 ? -26.991 2.944 34.155 1.00 97.25 137 LEU A CA 1
ATOM 1118 C C . LEU A 1 137 ? -26.451 2.255 35.413 1.00 97.25 137 LEU A C 1
ATOM 1120 O O . LEU A 1 137 ? -26.421 1.028 35.473 1.00 97.25 137 LEU A O 1
ATOM 1124 N N . SER A 1 138 ? -26.053 3.028 36.422 1.00 98.00 138 SER A N 1
ATOM 1125 C CA . SER A 1 138 ? -25.604 2.499 37.709 1.00 98.00 138 SER A CA 1
ATOM 1126 C C . SER A 1 138 ? -26.678 1.658 38.393 1.00 98.00 138 SER A C 1
ATOM 1128 O O . SER A 1 138 ? -26.360 0.584 38.897 1.00 98.00 138 SER A O 1
ATOM 1130 N N . ASN A 1 139 ? -27.949 2.069 38.339 1.00 98.06 139 ASN A N 1
ATOM 1131 C CA . ASN A 1 139 ? -29.066 1.265 38.838 1.00 98.06 139 ASN A CA 1
ATOM 1132 C C . ASN A 1 139 ? -29.178 -0.076 38.104 1.00 98.06 139 ASN A C 1
ATOM 1134 O O . ASN A 1 139 ? -29.281 -1.115 38.756 1.00 98.06 139 ASN A O 1
ATOM 1138 N N . LEU A 1 140 ? -29.095 -0.072 36.768 1.00 98.06 140 LEU A N 1
ATOM 1139 C CA . LEU A 1 140 ? -29.116 -1.305 35.974 1.00 98.06 140 LEU A CA 1
ATOM 1140 C C . LEU A 1 140 ? -27.928 -2.213 36.318 1.00 98.06 140 LEU A C 1
ATOM 1142 O O . LEU A 1 140 ? -28.109 -3.403 36.555 1.00 98.06 140 LEU A O 1
ATOM 1146 N N . VAL A 1 141 ? -26.713 -1.663 36.403 1.00 98.12 141 VAL A N 1
ATOM 1147 C CA . VAL A 1 141 ? -25.513 -2.431 36.775 1.00 98.12 141 VAL A CA 1
ATOM 1148 C C . VAL A 1 141 ? -25.661 -3.019 38.174 1.00 98.12 141 VAL A C 1
ATOM 1150 O O . VAL A 1 141 ? -25.333 -4.181 38.381 1.00 98.12 141 VAL A O 1
ATOM 1153 N N . MET A 1 142 ? -26.174 -2.251 39.133 1.00 97.69 142 MET A N 1
ATOM 1154 C CA . MET A 1 142 ? -26.404 -2.711 40.503 1.00 97.69 142 MET A CA 1
ATOM 1155 C C . MET A 1 142 ? -27.419 -3.849 40.571 1.00 97.69 142 MET A C 1
ATOM 1157 O O . MET A 1 142 ? -27.173 -4.833 41.268 1.00 97.69 142 MET A O 1
ATOM 1161 N N . GLN A 1 143 ? -28.520 -3.744 39.826 1.00 97.69 143 GLN A N 1
ATOM 1162 C CA . GLN A 1 143 ? -29.502 -4.818 39.705 1.00 97.69 143 GLN A CA 1
ATOM 1163 C C . GLN A 1 143 ? -28.853 -6.087 39.130 1.00 97.69 143 GLN A C 1
ATOM 1165 O O . GLN A 1 143 ? -28.974 -7.166 39.708 1.00 97.69 143 GLN A O 1
ATOM 1170 N N . GLU A 1 144 ? -28.084 -5.953 38.049 1.00 98.06 144 GLU A N 1
ATOM 1171 C CA . GLU A 1 144 ? -27.380 -7.076 37.424 1.00 98.06 144 GLU A CA 1
ATOM 1172 C C . GLU A 1 144 ? -26.286 -7.680 38.317 1.00 98.06 144 GLU A C 1
ATOM 1174 O O . GLU A 1 144 ? -26.101 -8.897 38.325 1.00 98.06 144 GLU A O 1
ATOM 1179 N N . LEU A 1 145 ? -25.572 -6.865 39.100 1.00 97.44 145 LEU A N 1
ATOM 1180 C CA . LEU A 1 145 ? -24.601 -7.331 40.094 1.00 97.44 145 LEU A CA 1
ATOM 1181 C C . LEU A 1 145 ? -25.283 -8.191 41.161 1.00 97.44 145 LEU A C 1
ATOM 1183 O O . LEU A 1 145 ? -24.765 -9.250 41.505 1.00 97.44 145 LEU A O 1
ATOM 1187 N N . GLN A 1 146 ? -26.441 -7.760 41.661 1.00 95.94 146 GLN A N 1
ATOM 1188 C CA . GLN A 1 146 ? -27.188 -8.473 42.701 1.00 95.94 146 GLN A CA 1
ATOM 1189 C C . GLN A 1 146 ? -27.819 -9.775 42.196 1.00 95.94 146 GLN A C 1
ATOM 1191 O O . GLN A 1 146 ? -27.926 -10.731 42.961 1.00 95.94 146 GLN A O 1
ATOM 1196 N N . ASN A 1 147 ? -28.172 -9.842 40.910 1.00 97.06 147 ASN A N 1
ATOM 1197 C CA . ASN A 1 147 ? -28.695 -11.051 40.267 1.00 97.06 147 ASN A CA 1
ATOM 1198 C C . ASN A 1 147 ? -27.626 -12.140 40.047 1.00 97.06 147 ASN A C 1
ATOM 1200 O O . ASN A 1 147 ? -27.952 -13.275 39.693 1.00 97.06 147 ASN A O 1
ATOM 1204 N N . ARG A 1 148 ? -26.338 -11.820 40.219 1.00 96.00 148 ARG A N 1
ATOM 1205 C CA . ARG A 1 148 ? -25.229 -12.746 39.959 1.00 96.00 148 ARG A CA 1
ATOM 1206 C C . ARG A 1 148 ? -25.010 -13.712 41.117 1.00 96.00 148 ARG A C 1
ATOM 1208 O O . ARG A 1 148 ? -25.015 -13.320 42.281 1.00 96.00 148 ARG A O 1
ATOM 1215 N N . GLN A 1 149 ? -24.695 -14.966 40.793 1.00 96.06 149 GLN A N 1
ATOM 1216 C CA . GLN A 1 149 ? -24.415 -15.989 41.800 1.00 96.06 149 GLN A CA 1
ATOM 1217 C C . GLN A 1 149 ? -23.243 -15.582 42.698 1.00 96.06 149 GLN A C 1
ATOM 1219 O O . GLN A 1 149 ? -23.305 -15.774 43.897 1.00 96.06 149 GLN A O 1
ATOM 1224 N N . GLU A 1 150 ? -22.203 -14.943 42.173 1.00 94.62 150 GLU A N 1
ATOM 1225 C CA . GLU A 1 150 ? -21.039 -14.494 42.948 1.00 94.62 150 GLU A CA 1
ATOM 1226 C C . GLU A 1 150 ? -21.392 -13.487 44.053 1.00 94.62 150 GLU A C 1
ATOM 1228 O O . GLU A 1 150 ? -20.606 -13.274 44.983 1.00 94.62 150 GLU A O 1
ATOM 1233 N N . TRP A 1 151 ? -22.566 -12.861 43.962 1.00 94.44 151 TRP A N 1
ATOM 1234 C CA . TRP A 1 151 ? -23.050 -11.881 44.921 1.00 94.44 151 TRP A CA 1
ATOM 1235 C C . TRP A 1 151 ? -23.689 -12.509 46.167 1.00 94.44 151 TRP A C 1
ATOM 1237 O O . TRP A 1 151 ? -23.659 -11.892 47.229 1.00 94.44 151 TRP A O 1
ATOM 1247 N N . SER A 1 152 ? -24.204 -13.741 46.081 1.00 87.81 152 SER A N 1
ATOM 1248 C CA . SER A 1 152 ? -24.963 -14.384 47.168 1.00 87.81 152 SER A CA 1
ATOM 1249 C C . SER A 1 152 ? -24.125 -15.186 48.179 1.00 87.81 152 SER A C 1
ATOM 1251 O O . SER A 1 152 ? -24.682 -15.677 49.155 1.00 87.81 152 SER A O 1
ATOM 1253 N N . TRP A 1 153 ? -22.819 -15.361 47.939 1.00 74.56 153 TRP A N 1
ATOM 1254 C CA . TRP A 1 153 ? -21.920 -16.249 48.714 1.00 74.56 153 TRP A CA 1
ATOM 1255 C C . TRP A 1 153 ? -21.069 -15.525 49.757 1.00 74.56 153 TRP A C 1
ATOM 1257 O O . TRP A 1 153 ? -21.194 -14.291 49.871 1.00 74.56 153 TRP A O 1
#

Solvent-accessible surface area (backbone atoms only — not comparable to full-atom values): 8314 Å² total; per-residue (Å²): 112,73,66,59,51,54,52,51,52,50,51,50,54,53,50,51,51,52,50,51,52,50,50,50,53,51,53,53,48,51,54,50,51,50,52,52,52,50,52,49,53,49,50,56,49,52,53,51,50,53,54,51,52,55,49,53,50,53,53,51,53,52,50,53,50,51,53,50,53,53,51,51,50,51,50,52,49,52,51,49,53,55,65,69,53,56,80,72,52,71,65,60,53,17,48,52,50,23,51,63,71,46,54,61,50,78,77,46,54,75,72,56,32,55,55,49,50,54,50,50,53,60,73,38,32,43,94,73,41,97,43,71,72,53,18,54,48,20,48,47,23,48,53,42,37,66,74,33,73,80,60,77,112

Secondary structure (DSSP, 8-state):
-HHHHHHHHHHHHHHHHHHHHHHHHHHHHHHHHHHHHHHHHHHHHHHHHHHHHHHHHHHHHHHHHHHHHHHHHHHHHHHHHHHH-----HHHHHHHHHHHHHGGGGTS-HHHHHHHHHHHHHHT-GGGSSSHHHHHHHHHHHHHHHTSGGG--

pLDDT: mean 96.27, std 4.14, range [73.94, 98.75]

InterPro domains:
  IPR036869 Chaperone J-domain superfamily [G3DSA:1.10.287.110] (101-152)
  IPR036869 Chaperone J-domain superfamily [SSF46565] (118-147)

Mean predicted aligned error: 7.45 Å

Radius of gyration: 49.72 Å; Cα contacts (8 Å, |Δi|>4): 53; chains: 1; bounding box: 92×29×130 Å

Organism: NCBI:txid327968

Sequence (153 aa):
DALERVERERANAQEDERRSLMAQLVDARERSADLVKERRRRKDAEEAAAALQQRLQRESEALRECVRLRQQLREAENQRLLQQRAPLARADVAVALARLECEPLRRCTSPERAALRKRLLLKWHPDKQPSPDHAELSNLVMQELQNRQEWSW